Protein AF-A0A942IFZ9-F1 (afdb_monomer_lite)

Sequence (80 aa):
MKREKLTHIFKKHGVRIAYLFGSQKEAGTAFLEGVATKIDDEVDLDIGVVFKTFPEDAFKAYGELYADLSLFFEPFTVDL

Secondary structure (DSSP, 8-state):
-HHHHHHHHHHHTTEEEEEEESTTHHHHHHHHHT------SSS-EEEEEEESS--SSHHHHHHHHHHHHHHHTTTS-EE-

pLDDT: mean 94.96, std 4.54, range [72.69, 98.56]

Radius of gyration: 12.4 Å; chains: 1; bounding box: 29×26×30 Å

Structure (mmCIF, N/CA/C/O backbone):
data_AF-A0A942IFZ9-F1
#
_entry.id   AF-A0A942IFZ9-F1
#
loop_
_atom_site.group_PDB
_atom_site.id
_atom_site.type_symbol
_atom_site.label_atom_id
_atom_site.label_alt_id
_atom_site.label_comp_id
_atom_site.label_asym_id
_atom_site.label_entity_id
_atom_site.label_seq_id
_atom_site.pdbx_PDB_ins_code
_atom_site.Cartn_x
_atom_site.Cartn_y
_atom_site.Cartn_z
_atom_site.occupancy
_atom_site.B_iso_or_equiv
_atom_site.auth_seq_id
_atom_site.auth_comp_id
_atom_site.auth_asym_id
_atom_site.auth_atom_id
_atom_site.pdbx_PDB_model_num
ATOM 1 N N . MET A 1 1 ? 4.412 16.569 -4.328 1.00 72.69 1 MET A N 1
ATOM 2 C CA . MET A 1 1 ? 5.339 15.446 -4.636 1.00 72.69 1 MET A CA 1
ATOM 3 C C . MET A 1 1 ? 4.634 14.106 -4.387 1.00 72.69 1 MET A C 1
ATOM 5 O O . MET A 1 1 ? 3.740 14.075 -3.551 1.00 72.69 1 MET A O 1
ATOM 9 N N . LYS A 1 2 ? 4.963 13.007 -5.097 1.00 89.44 2 LYS A N 1
ATOM 10 C CA . LYS A 1 2 ? 4.245 11.703 -5.004 1.00 89.44 2 LYS A CA 1
ATOM 11 C C . LYS A 1 2 ? 4.013 11.228 -3.557 1.00 89.44 2 LYS A C 1
ATOM 13 O O . LYS A 1 2 ? 2.900 10.848 -3.210 1.00 89.44 2 LYS A O 1
ATOM 18 N N . ARG A 1 3 ? 5.027 11.363 -2.693 1.00 91.81 3 ARG A N 1
ATOM 19 C CA . ARG A 1 3 ? 4.952 11.017 -1.260 1.00 91.81 3 ARG A CA 1
ATOM 20 C C . ARG A 1 3 ? 3.871 11.783 -0.486 1.00 91.81 3 ARG A C 1
ATOM 22 O O . ARG A 1 3 ? 3.245 11.213 0.400 1.00 91.81 3 ARG A O 1
ATOM 29 N N . GLU A 1 4 ? 3.608 13.044 -0.821 1.00 93.88 4 GLU A N 1
ATOM 30 C CA . GLU A 1 4 ? 2.562 13.844 -0.163 1.00 93.88 4 GLU A CA 1
ATOM 31 C C . GLU A 1 4 ? 1.162 13.352 -0.542 1.00 93.88 4 GLU A C 1
ATOM 33 O O . GLU A 1 4 ? 0.310 13.200 0.331 1.00 93.88 4 GLU A O 1
ATOM 38 N N . LYS A 1 5 ? 0.945 13.043 -1.830 1.00 95.81 5 LYS A N 1
ATOM 39 C CA . LYS A 1 5 ? -0.311 12.444 -2.313 1.00 95.81 5 LYS A CA 1
ATOM 40 C C . LYS A 1 5 ? -0.562 11.094 -1.643 1.00 95.81 5 LYS A C 1
ATOM 42 O O . LYS A 1 5 ? -1.642 10.877 -1.107 1.00 95.81 5 LYS A O 1
ATOM 47 N N . LEU A 1 6 ? 0.457 10.236 -1.594 1.00 97.06 6 LEU A N 1
ATOM 48 C CA . LEU A 1 6 ? 0.361 8.937 -0.932 1.00 97.06 6 LEU A CA 1
ATOM 49 C C . LEU A 1 6 ? 0.078 9.077 0.573 1.00 97.06 6 LEU A C 1
ATOM 51 O O . LEU A 1 6 ? -0.777 8.390 1.122 1.00 97.06 6 LEU A O 1
ATOM 55 N N . THR A 1 7 ? 0.728 10.038 1.235 1.00 96.62 7 THR A N 1
ATOM 56 C CA . THR A 1 7 ? 0.455 10.357 2.645 1.00 96.62 7 THR A CA 1
ATOM 57 C C . THR A 1 7 ? -0.998 10.790 2.854 1.00 96.62 7 THR A C 1
ATOM 59 O O . THR A 1 7 ? -1.599 10.453 3.872 1.00 96.62 7 THR A O 1
ATOM 62 N N . HIS A 1 8 ? -1.578 11.536 1.910 1.00 97.75 8 HIS A N 1
ATOM 63 C CA . HIS A 1 8 ? -2.983 11.931 1.972 1.00 97.75 8 HIS A CA 1
ATOM 64 C C . HIS A 1 8 ? -3.929 10.729 1.831 1.00 97.75 8 HIS A C 1
ATOM 66 O O . HIS A 1 8 ? -4.861 10.622 2.624 1.00 97.75 8 HIS A O 1
ATOM 72 N N . ILE A 1 9 ? -3.650 9.804 0.902 1.00 98.25 9 ILE A N 1
ATOM 73 C CA . ILE A 1 9 ? -4.402 8.546 0.744 1.00 98.25 9 ILE A CA 1
ATOM 74 C C . ILE A 1 9 ? -4.387 7.755 2.058 1.00 98.25 9 ILE A C 1
ATOM 76 O O . ILE A 1 9 ? -5.439 7.454 2.614 1.00 98.25 9 ILE A O 1
ATOM 80 N N . PHE A 1 10 ? -3.208 7.502 2.631 1.00 98.06 10 PHE A N 1
ATOM 81 C CA . PHE A 1 10 ? -3.109 6.753 3.887 1.00 98.06 10 PHE A CA 1
ATOM 82 C C . PHE A 1 10 ? -3.837 7.434 5.053 1.00 98.06 10 PHE A C 1
ATOM 84 O O . PHE A 1 10 ? -4.530 6.769 5.822 1.00 98.06 10 PHE A O 1
ATOM 91 N N . LYS A 1 11 ? -3.752 8.767 5.164 1.00 97.44 11 LYS A N 1
ATOM 92 C CA . LYS A 1 11 ? -4.484 9.521 6.193 1.00 97.44 11 LYS A CA 1
ATOM 93 C C . LYS A 1 11 ? -6.000 9.439 6.015 1.00 97.44 11 LYS A C 1
ATOM 95 O O . LYS A 1 11 ? -6.693 9.282 7.017 1.00 97.44 11 LYS A O 1
ATOM 100 N N . LYS A 1 12 ? -6.503 9.530 4.777 1.00 97.56 12 LYS A N 1
ATOM 101 C CA . LYS A 1 12 ? -7.931 9.368 4.442 1.00 97.56 12 LYS A CA 1
ATOM 102 C C . LYS A 1 12 ? -8.463 8.016 4.934 1.00 97.56 12 LYS A C 1
ATOM 104 O O . LYS A 1 12 ? -9.555 7.972 5.486 1.00 97.56 12 LYS A O 1
ATOM 109 N N . HIS A 1 13 ? -7.660 6.960 4.804 1.00 97.75 13 HIS A N 1
ATOM 110 C CA . HIS A 1 13 ? -8.012 5.586 5.194 1.00 97.75 13 HIS A CA 1
ATOM 111 C C . HIS A 1 13 ? -7.659 5.216 6.642 1.00 97.75 13 HIS A C 1
ATOM 113 O O . HIS A 1 13 ? -7.814 4.070 7.047 1.00 97.75 13 HIS A O 1
ATOM 119 N N . GLY A 1 14 ? -7.163 6.154 7.455 1.00 97.50 14 GLY A N 1
ATOM 120 C CA . GLY A 1 14 ? -6.808 5.869 8.851 1.00 97.50 14 GLY A CA 1
ATOM 121 C C . GLY A 1 14 ? -5.568 4.978 9.028 1.00 97.50 14 GLY A C 1
ATOM 122 O O . GLY A 1 14 ? -5.343 4.439 10.118 1.00 97.50 14 GLY A O 1
ATOM 123 N N . VAL A 1 15 ? -4.740 4.846 7.990 1.00 98.19 15 VAL A N 1
ATOM 124 C CA . VAL A 1 15 ? -3.465 4.125 8.040 1.00 98.19 15 VAL A CA 1
ATOM 125 C C . VAL A 1 15 ? -2.443 4.951 8.825 1.00 98.19 15 VAL A C 1
ATOM 127 O O . VAL A 1 15 ? -2.218 6.135 8.566 1.00 98.19 15 VAL A O 1
ATOM 130 N N . ARG A 1 16 ? -1.824 4.319 9.825 1.00 97.50 16 ARG A N 1
ATOM 131 C CA . ARG A 1 16 ? -0.803 4.906 10.701 1.00 97.50 16 ARG A CA 1
ATOM 132 C C . ARG A 1 16 ? 0.611 4.643 10.195 1.00 97.50 16 ARG A C 1
ATOM 134 O O . ARG A 1 16 ? 1.459 5.523 10.311 1.00 97.50 16 ARG A O 1
ATOM 141 N N . ILE A 1 17 ? 0.864 3.440 9.687 1.00 97.62 17 ILE A N 1
ATOM 142 C CA . ILE A 1 17 ? 2.151 3.024 9.119 1.00 97.62 17 ILE A CA 1
ATOM 143 C C . ILE A 1 17 ? 1.858 2.305 7.807 1.00 97.62 17 ILE A C 1
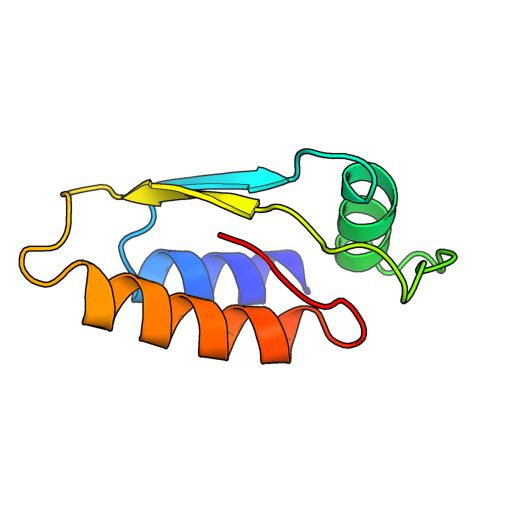ATOM 145 O O . ILE A 1 17 ? 0.928 1.505 7.753 1.00 97.62 17 ILE A O 1
ATOM 149 N N . ALA A 1 18 ? 2.658 2.580 6.783 1.00 97.56 18 ALA A N 1
ATOM 150 C CA . ALA A 1 18 ? 2.682 1.817 5.545 1.00 97.56 18 ALA A CA 1
ATOM 151 C C . ALA A 1 18 ? 4.136 1.566 5.135 1.00 97.56 18 ALA A C 1
ATOM 153 O O . ALA A 1 18 ? 4.985 2.441 5.339 1.00 97.56 18 ALA A O 1
ATOM 154 N N . TYR A 1 19 ? 4.431 0.396 4.580 1.00 97.19 19 TYR A N 1
ATOM 155 C CA . TYR A 1 19 ? 5.769 0.036 4.117 1.00 97.19 19 TYR A CA 1
ATOM 156 C C . TYR A 1 19 ? 5.696 -0.904 2.915 1.00 97.19 19 TYR A C 1
ATOM 158 O O . TYR A 1 19 ? 4.807 -1.741 2.831 1.00 97.19 19 TYR A O 1
ATOM 166 N N . LEU A 1 20 ? 6.646 -0.758 1.992 1.00 97.56 20 LEU A N 1
ATOM 167 C CA . LEU A 1 20 ? 6.807 -1.686 0.875 1.00 97.56 20 LEU A CA 1
ATOM 168 C C . LEU A 1 20 ? 7.635 -2.887 1.330 1.00 97.56 20 LEU A C 1
ATOM 170 O O . LEU A 1 20 ? 8.652 -2.717 2.013 1.00 97.56 20 LEU A O 1
ATOM 174 N N . PHE A 1 21 ? 7.224 -4.084 0.933 1.00 97.12 21 PHE A N 1
ATOM 175 C CA . PHE A 1 21 ? 7.982 -5.312 1.145 1.00 97.12 21 PHE A CA 1
ATOM 176 C C . PHE A 1 21 ? 7.894 -6.209 -0.101 1.00 97.12 21 PHE A C 1
ATOM 178 O O . PHE A 1 21 ? 7.472 -5.749 -1.155 1.00 97.12 21 PHE A O 1
ATOM 185 N N . GLY A 1 22 ? 8.418 -7.432 -0.022 1.00 95.44 22 GLY A N 1
ATOM 186 C CA . GLY A 1 22 ? 8.430 -8.346 -1.168 1.00 95.44 22 GLY A CA 1
ATOM 187 C C . GLY A 1 22 ? 9.490 -8.021 -2.224 1.00 95.44 22 GLY A C 1
ATOM 188 O O . GLY A 1 22 ? 10.471 -7.319 -1.950 1.00 95.44 22 GLY A O 1
ATOM 189 N N . SER A 1 23 ? 9.325 -8.601 -3.414 1.00 93.75 23 SER A N 1
ATOM 190 C CA . SER A 1 23 ? 10.299 -8.556 -4.518 1.00 93.75 23 SER A CA 1
ATOM 191 C C . SER A 1 23 ? 10.306 -7.230 -5.280 1.00 93.75 23 SER A C 1
ATOM 193 O O . SER A 1 23 ? 11.338 -6.867 -5.840 1.00 93.75 23 SER A O 1
ATOM 195 N N . GLN A 1 24 ? 9.190 -6.492 -5.289 1.00 94.88 24 GLN A N 1
ATOM 196 C CA . GLN A 1 24 ? 9.062 -5.215 -6.003 1.00 94.88 24 GLN A CA 1
ATOM 197 C C . GLN A 1 24 ? 9.309 -3.976 -5.120 1.00 94.88 24 GLN A C 1
ATOM 199 O O . GLN A 1 24 ? 9.170 -2.846 -5.594 1.00 94.88 24 GLN A O 1
ATOM 204 N N . LYS A 1 25 ? 9.714 -4.127 -3.849 1.00 95.44 25 LYS A N 1
ATOM 205 C CA 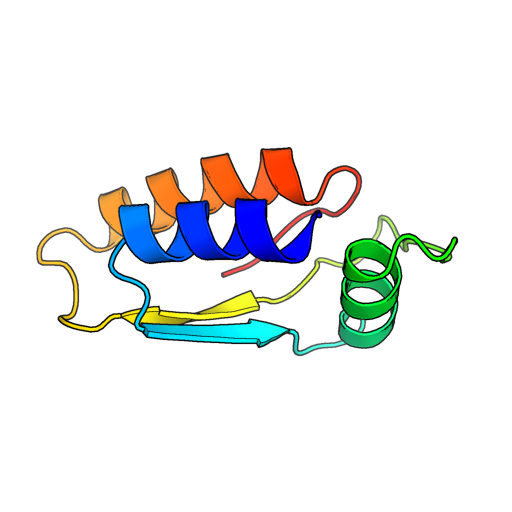. LYS A 1 25 ? 9.865 -2.987 -2.918 1.00 95.44 25 LYS A CA 1
ATOM 206 C C . LYS A 1 25 ? 10.862 -1.923 -3.398 1.00 95.44 25 LYS A C 1
ATOM 208 O O . LYS A 1 25 ? 10.620 -0.727 -3.209 1.00 95.44 25 LYS A O 1
ATOM 213 N N . GLU A 1 26 ? 11.974 -2.320 -4.023 1.00 95.50 26 GLU A N 1
ATOM 214 C CA . GLU A 1 26 ? 12.957 -1.383 -4.574 1.00 95.50 26 GLU A CA 1
ATOM 215 C C . GLU A 1 26 ? 12.364 -0.601 -5.750 1.00 95.50 26 GLU A C 1
ATOM 217 O O . GLU A 1 26 ? 12.498 0.623 -5.804 1.00 95.50 26 GLU A O 1
ATOM 222 N N . ALA A 1 27 ? 11.645 -1.284 -6.646 1.00 95.31 27 ALA A N 1
ATOM 223 C CA . ALA A 1 27 ? 10.970 -0.660 -7.780 1.00 95.31 27 ALA A CA 1
ATOM 224 C C . ALA A 1 27 ? 9.878 0.317 -7.311 1.00 95.31 27 ALA A C 1
ATOM 226 O O . ALA A 1 27 ? 9.834 1.465 -7.759 1.00 95.31 27 ALA A O 1
ATOM 227 N N . GLY A 1 28 ? 9.050 -0.077 -6.341 1.00 95.25 28 GLY A N 1
ATOM 228 C CA . GLY A 1 28 ? 8.050 0.809 -5.743 1.00 95.25 28 GLY A CA 1
ATOM 229 C C . GLY A 1 28 ? 8.680 2.030 -5.057 1.00 95.25 28 GLY A C 1
ATOM 230 O O . GLY A 1 28 ? 8.170 3.147 -5.172 1.00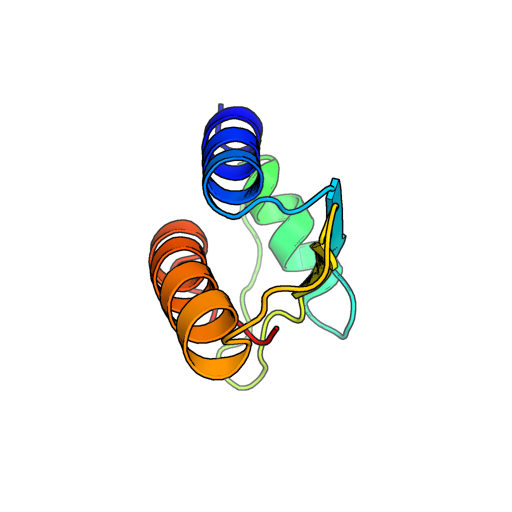 95.25 28 GLY A O 1
ATOM 231 N N . THR A 1 29 ? 9.837 1.868 -4.409 1.00 95.50 29 THR A N 1
ATOM 232 C CA . THR A 1 29 ? 10.579 2.991 -3.807 1.00 95.50 29 THR A CA 1
ATOM 233 C C . THR A 1 29 ? 11.089 3.959 -4.877 1.00 95.50 29 THR A C 1
ATOM 235 O O . THR A 1 29 ? 10.849 5.165 -4.775 1.00 95.50 29 THR A O 1
ATOM 238 N N . ALA A 1 30 ? 11.705 3.442 -5.943 1.00 94.69 30 ALA A N 1
ATOM 239 C CA . ALA A 1 30 ? 12.160 4.242 -7.080 1.00 94.69 30 ALA A CA 1
ATOM 240 C C . ALA A 1 30 ? 10.995 4.998 -7.749 1.00 94.69 30 ALA A C 1
ATOM 242 O O . ALA A 1 30 ? 11.109 6.191 -8.049 1.00 94.69 30 ALA A O 1
ATOM 243 N N . PHE A 1 31 ? 9.828 4.354 -7.883 1.00 94.62 31 PHE A N 1
ATOM 244 C CA . PHE A 1 31 ? 8.611 4.987 -8.391 1.00 94.62 31 PHE A CA 1
ATOM 245 C C . PHE A 1 31 ? 8.189 6.201 -7.554 1.00 94.62 31 PHE A C 1
ATOM 247 O O . PHE A 1 31 ? 7.825 7.239 -8.123 1.00 94.62 31 PHE A O 1
ATOM 254 N N . LEU A 1 32 ? 8.240 6.103 -6.220 1.00 94.31 32 LEU A N 1
ATOM 255 C CA . LEU A 1 32 ? 7.908 7.207 -5.308 1.00 94.31 32 LEU A CA 1
ATOM 256 C C . LEU A 1 32 ? 8.890 8.376 -5.409 1.00 94.31 32 LEU A C 1
ATOM 258 O O . LEU A 1 32 ? 8.501 9.524 -5.176 1.00 94.31 32 LEU A O 1
ATOM 262 N N . GLU A 1 33 ? 10.137 8.088 -5.763 1.00 93.44 33 GLU A N 1
ATOM 263 C CA . GLU A 1 33 ? 11.209 9.067 -5.958 1.00 93.44 33 GLU A CA 1
ATOM 264 C C . GLU A 1 33 ? 11.191 9.696 -7.357 1.00 93.44 33 GLU A C 1
ATOM 266 O O . GLU A 1 33 ? 11.868 10.692 -7.595 1.00 93.44 33 GLU A O 1
ATOM 271 N N . GLY A 1 34 ? 10.354 9.178 -8.262 1.00 91.25 34 GLY A N 1
ATOM 272 C CA . GLY A 1 34 ? 10.273 9.648 -9.646 1.00 91.25 34 GLY A CA 1
ATOM 273 C C . GLY A 1 34 ? 11.431 9.156 -10.513 1.00 91.25 34 GLY A C 1
ATOM 274 O O . GLY A 1 34 ? 11.685 9.732 -11.568 1.00 91.25 34 GLY A O 1
ATOM 275 N N . VAL A 1 35 ? 12.127 8.108 -10.072 1.00 91.31 35 VAL A N 1
ATOM 276 C CA . VAL A 1 35 ? 13.213 7.462 -10.806 1.00 91.31 35 VAL A CA 1
ATOM 277 C C . VAL A 1 35 ? 12.623 6.381 -11.709 1.00 91.31 35 VAL A C 1
ATOM 279 O O . VAL A 1 35 ? 11.712 5.653 -11.313 1.00 91.31 35 VAL A O 1
ATOM 282 N N . ALA A 1 36 ? 13.128 6.281 -12.940 1.00 81.94 36 ALA A N 1
ATOM 283 C CA . ALA A 1 36 ? 12.739 5.210 -13.849 1.00 81.94 36 ALA A CA 1
ATOM 284 C C . ALA A 1 36 ? 13.202 3.857 -13.291 1.00 81.94 36 ALA A C 1
ATOM 286 O O . ALA A 1 36 ? 14.366 3.696 -12.928 1.00 81.94 36 ALA A O 1
ATOM 287 N N . THR A 1 37 ? 12.300 2.882 -13.250 1.00 84.56 37 THR A N 1
ATOM 288 C CA . THR A 1 37 ? 12.592 1.516 -12.811 1.00 84.56 37 THR A CA 1
ATOM 289 C C . THR A 1 37 ? 11.977 0.529 -13.785 1.00 84.56 37 THR A C 1
ATOM 291 O O . THR A 1 37 ? 10.965 0.828 -14.423 1.00 84.56 37 THR A O 1
ATOM 294 N N . LYS A 1 38 ? 12.579 -0.655 -13.894 1.00 85.31 38 LYS A N 1
ATOM 295 C CA . LYS A 1 38 ? 11.912 -1.786 -14.531 1.00 85.31 38 LYS A CA 1
ATOM 296 C C . LYS A 1 38 ? 10.824 -2.273 -13.575 1.00 85.31 38 LYS A C 1
ATOM 298 O O . LYS A 1 38 ? 11.096 -2.434 -12.387 1.00 85.31 38 LYS A O 1
ATOM 303 N N . ILE A 1 39 ? 9.622 -2.444 -14.103 1.00 85.88 39 ILE A N 1
ATOM 304 C CA . ILE A 1 39 ? 8.481 -3.029 -13.404 1.00 85.88 39 ILE A CA 1
ATOM 305 C C . ILE A 1 39 ? 8.288 -4.406 -14.020 1.00 85.88 39 ILE A C 1
ATOM 307 O O . ILE A 1 39 ? 8.352 -4.539 -15.244 1.00 85.88 39 ILE A O 1
ATOM 311 N N . ASP A 1 40 ? 8.167 -5.408 -13.164 1.00 85.75 40 ASP A N 1
ATOM 312 C CA . ASP A 1 40 ? 7.846 -6.773 -13.559 1.00 85.75 40 ASP A CA 1
ATOM 313 C C . ASP A 1 40 ? 6.324 -6.931 -13.478 1.00 85.75 40 ASP A C 1
ATOM 315 O O . ASP A 1 40 ? 5.727 -6.589 -12.458 1.00 85.75 40 ASP A O 1
ATOM 319 N N . ASP A 1 41 ? 5.697 -7.334 -14.577 1.00 81.94 41 ASP A N 1
ATOM 320 C CA . ASP A 1 41 ? 4.248 -7.477 -14.712 1.00 81.94 41 ASP A CA 1
ATOM 321 C C . ASP A 1 41 ? 3.733 -8.847 -14.247 1.00 81.94 41 ASP A C 1
ATOM 323 O O . ASP A 1 41 ? 2.521 -9.045 -14.167 1.00 81.94 41 ASP A O 1
ATOM 327 N N . GLU A 1 42 ? 4.629 -9.773 -13.887 1.00 88.88 42 GLU A N 1
ATOM 328 C CA . GLU A 1 42 ? 4.276 -11.103 -13.374 1.00 88.88 42 GLU A CA 1
ATOM 329 C C . GLU A 1 42 ? 4.209 -11.172 -11.837 1.00 88.88 42 GLU A C 1
ATOM 331 O O . GLU A 1 42 ? 3.837 -12.209 -11.284 1.00 88.88 42 GLU A O 1
ATOM 336 N N . VAL A 1 43 ? 4.575 -10.095 -11.133 1.00 92.06 43 VAL A N 1
ATOM 337 C CA . VAL A 1 43 ? 4.611 -10.045 -9.661 1.00 92.06 43 VAL A CA 1
ATOM 338 C C . VAL A 1 43 ? 3.970 -8.772 -9.116 1.00 92.06 43 VAL A C 1
ATOM 340 O O . VAL A 1 43 ? 4.070 -7.705 -9.717 1.00 92.06 43 VAL A O 1
ATOM 343 N N . ASP A 1 44 ? 3.360 -8.860 -7.939 1.00 95.69 44 ASP A N 1
ATOM 344 C CA . ASP A 1 44 ? 2.675 -7.731 -7.308 1.00 95.69 44 ASP A CA 1
ATOM 345 C C . ASP A 1 44 ? 3.636 -6.826 -6.513 1.00 95.69 44 ASP A C 1
ATOM 347 O O . ASP A 1 44 ? 4.767 -7.189 -6.176 1.00 95.69 44 ASP A O 1
ATOM 351 N N . LEU A 1 45 ? 3.188 -5.604 -6.224 1.00 96.81 45 LEU A N 1
ATOM 352 C CA . LEU A 1 45 ? 3.811 -4.689 -5.275 1.00 96.81 45 LEU A CA 1
ATOM 353 C C . LEU A 1 45 ? 3.147 -4.856 -3.907 1.00 96.81 45 LEU A C 1
ATOM 355 O O . LEU A 1 45 ? 2.064 -4.315 -3.679 1.00 96.81 45 LEU A O 1
ATOM 359 N N . ASP A 1 46 ? 3.831 -5.543 -2.993 1.00 97.81 46 ASP A N 1
ATOM 360 C CA . ASP A 1 46 ? 3.329 -5.790 -1.643 1.00 97.81 46 ASP A CA 1
ATOM 361 C C . ASP A 1 46 ? 3.449 -4.551 -0.737 1.00 97.81 46 ASP A C 1
ATOM 363 O O . ASP A 1 46 ? 4.534 -3.974 -0.544 1.00 97.81 46 ASP A O 1
ATOM 367 N N . ILE A 1 47 ? 2.332 -4.153 -0.126 1.00 98.19 47 ILE A N 1
ATOM 368 C CA . ILE A 1 47 ? 2.237 -2.971 0.734 1.00 98.19 47 I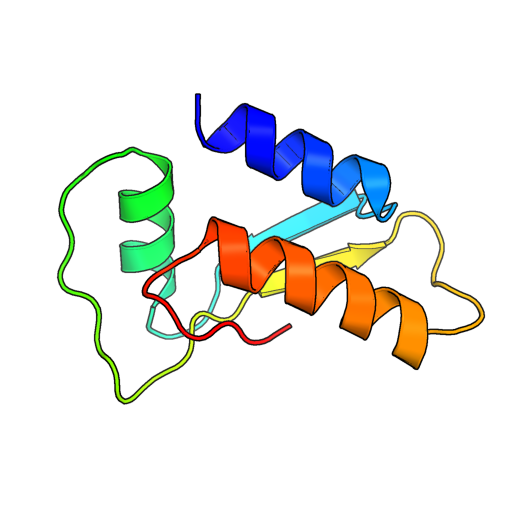LE A CA 1
ATOM 369 C C . ILE A 1 47 ? 1.667 -3.356 2.096 1.00 98.19 47 ILE A C 1
ATOM 371 O O . ILE A 1 47 ? 0.472 -3.538 2.273 1.00 98.19 47 ILE A O 1
ATOM 375 N N . GLY A 1 48 ? 2.515 -3.362 3.120 1.00 97.88 48 GLY A N 1
ATOM 376 C CA . GLY A 1 48 ? 2.079 -3.638 4.483 1.00 97.88 48 GLY A CA 1
ATOM 377 C C . GLY A 1 48 ? 1.475 -2.390 5.106 1.00 97.88 48 GLY A C 1
ATOM 378 O O . GLY A 1 48 ? 2.117 -1.335 5.119 1.00 97.88 48 GLY A O 1
ATOM 379 N N . VAL A 1 49 ? 0.271 -2.498 5.673 1.00 98.00 49 VAL A N 1
ATOM 380 C CA . VAL A 1 49 ? -0.421 -1.376 6.326 1.00 98.00 49 VAL A CA 1
ATOM 381 C C . VAL A 1 49 ? -0.787 -1.674 7.777 1.00 98.00 49 VAL A C 1
ATOM 383 O O . VAL A 1 49 ? -1.174 -2.775 8.151 1.00 98.00 49 VAL A O 1
ATOM 386 N N . VAL A 1 50 ? -0.673 -0.655 8.628 1.00 97.81 50 VAL A N 1
ATOM 387 C CA . VAL A 1 50 ? -1.107 -0.699 10.028 1.00 97.81 50 VAL A CA 1
ATOM 388 C C . VAL A 1 50 ? -2.082 0.440 10.257 1.00 97.81 50 VAL A C 1
ATOM 390 O O . VAL A 1 50 ? -1.702 1.610 10.186 1.00 97.81 50 VAL A O 1
ATOM 393 N N . PHE A 1 51 ? -3.332 0.114 10.570 1.00 97.62 51 PHE A N 1
ATOM 394 C CA . PHE A 1 51 ? -4.353 1.107 10.893 1.00 97.62 51 PHE A CA 1
ATOM 395 C C . PHE A 1 51 ? -4.150 1.692 12.292 1.00 97.62 51 PHE A C 1
ATOM 397 O O . PHE A 1 51 ? -3.675 1.025 13.212 1.00 97.62 51 PHE A O 1
ATOM 404 N N . LYS A 1 52 ? -4.530 2.961 12.475 1.00 96.06 52 LYS A N 1
ATOM 405 C CA . LYS A 1 52 ? -4.534 3.602 13.800 1.00 96.06 52 LYS A CA 1
ATOM 406 C C . LYS A 1 52 ? -5.507 2.903 14.756 1.00 96.06 52 LYS A C 1
ATOM 408 O O . LYS A 1 52 ? -5.183 2.715 15.926 1.00 96.06 52 LYS A O 1
ATOM 413 N N . THR A 1 53 ? -6.670 2.535 14.233 1.00 96.69 53 THR A N 1
ATOM 414 C CA . THR A 1 53 ? -7.699 1.714 14.870 1.00 96.69 53 THR A CA 1
ATOM 415 C C . THR A 1 53 ? -8.142 0.719 13.813 1.00 96.69 53 THR A C 1
ATOM 417 O O . THR A 1 53 ? -8.398 1.131 12.683 1.00 96.69 53 THR A O 1
ATOM 420 N N . PHE A 1 54 ? -8.173 -0.571 14.144 1.00 94.94 54 PHE A N 1
ATOM 421 C CA . PHE A 1 54 ? -8.574 -1.584 13.174 1.00 94.94 54 PHE A CA 1
ATOM 422 C C . PHE A 1 54 ? -10.025 -1.325 12.721 1.00 94.94 54 PHE A C 1
ATOM 424 O O . PHE A 1 54 ? -10.868 -1.058 13.582 1.00 94.94 54 PHE A O 1
ATOM 431 N N . PRO A 1 55 ? -10.312 -1.333 11.407 1.00 95.56 55 PRO A N 1
ATOM 432 C CA . PRO A 1 55 ? -11.643 -1.030 10.893 1.00 95.56 55 PRO A CA 1
ATOM 433 C C . PRO A 1 55 ? -12.665 -2.088 11.324 1.00 95.56 55 PRO A C 1
ATOM 435 O O . PRO A 1 55 ? -12.365 -3.280 11.332 1.00 95.56 55 PRO A O 1
ATOM 438 N N . GLU A 1 56 ? -13.884 -1.652 11.649 1.00 96.75 56 GLU A N 1
ATOM 439 C CA . GLU A 1 56 ? -14.994 -2.561 11.974 1.00 96.75 56 GLU A CA 1
ATOM 440 C C . GLU A 1 56 ? -15.401 -3.409 10.759 1.00 96.75 56 GLU A C 1
ATOM 442 O O . GLU A 1 56 ? -15.622 -4.611 10.887 1.00 96.75 56 GLU A O 1
ATOM 447 N N . ASP A 1 57 ? -15.432 -2.794 9.571 1.00 97.69 57 ASP A N 1
ATOM 448 C CA . ASP A 1 57 ? -15.611 -3.470 8.284 1.00 97.69 57 ASP A CA 1
ATOM 449 C C . ASP A 1 57 ? -14.278 -3.497 7.528 1.00 97.69 57 ASP A C 1
ATOM 451 O O . ASP A 1 57 ? -13.946 -2.600 6.745 1.00 97.69 57 ASP A O 1
ATOM 455 N N . ALA A 1 58 ? -13.483 -4.529 7.809 1.00 96.19 58 ALA A N 1
ATOM 456 C CA . ALA A 1 58 ? -12.179 -4.704 7.186 1.00 96.19 58 ALA A CA 1
ATOM 457 C C . ALA A 1 58 ? -12.283 -4.876 5.666 1.00 96.19 58 ALA A C 1
ATOM 459 O O . ALA A 1 58 ? -11.476 -4.307 4.938 1.00 96.19 58 ALA A O 1
ATOM 460 N N . PHE A 1 59 ? -13.289 -5.599 5.172 1.00 97.19 59 PHE A N 1
ATOM 461 C CA . PHE A 1 59 ? -13.410 -5.886 3.743 1.00 97.19 59 PHE A CA 1
ATOM 462 C C . PHE A 1 59 ? -13.613 -4.601 2.939 1.00 97.19 59 PHE A C 1
ATOM 464 O O . PHE A 1 59 ? -12.931 -4.366 1.941 1.00 97.19 59 PHE A O 1
ATOM 471 N N . LYS A 1 60 ? -14.499 -3.725 3.423 1.00 97.94 60 LYS A N 1
ATOM 472 C CA . LYS A 1 60 ? -14.711 -2.413 2.817 1.00 97.94 60 LYS A CA 1
ATOM 473 C C . LYS A 1 60 ? -13.477 -1.519 2.939 1.00 97.94 60 LYS A C 1
ATOM 475 O O . LYS A 1 60 ? -13.077 -0.911 1.951 1.00 97.94 60 LYS A O 1
ATOM 480 N N . ALA A 1 61 ? -12.863 -1.454 4.121 1.00 97.88 61 ALA A N 1
ATOM 481 C CA . ALA A 1 61 ? -11.709 -0.588 4.359 1.00 97.88 61 ALA A CA 1
ATOM 482 C C . ALA A 1 61 ? -10.507 -0.952 3.471 1.00 97.88 61 ALA A C 1
ATOM 484 O O . ALA A 1 61 ? -9.917 -0.073 2.844 1.00 97.88 61 ALA A O 1
ATOM 485 N N . TYR A 1 62 ? -10.170 -2.241 3.375 1.00 98.12 62 TYR A N 1
ATOM 486 C CA . TYR A 1 62 ? -9.103 -2.702 2.487 1.00 98.12 62 TYR A CA 1
ATOM 487 C C . TYR A 1 62 ? -9.476 -2.528 1.011 1.00 98.12 62 TYR A C 1
ATOM 489 O O . TYR A 1 62 ? -8.628 -2.103 0.238 1.00 98.12 62 TYR A O 1
ATOM 497 N N . GLY A 1 63 ? -10.733 -2.764 0.615 1.00 98.25 63 GLY A N 1
ATOM 498 C CA . GLY A 1 63 ? -11.173 -2.571 -0.772 1.00 98.25 63 GLY A CA 1
ATOM 499 C C . GLY A 1 63 ? -11.090 -1.115 -1.249 1.00 98.25 63 GLY A C 1
ATOM 500 O O . GLY A 1 63 ? -10.615 -0.844 -2.352 1.00 98.25 63 GLY A O 1
ATOM 501 N N . GLU A 1 64 ? -11.504 -0.157 -0.416 1.00 98.31 64 GLU A N 1
ATOM 502 C CA . GLU A 1 64 ? -11.398 1.271 -0.743 1.00 98.31 64 GLU A CA 1
ATOM 503 C C . GLU A 1 64 ? -9.935 1.748 -0.766 1.00 98.31 64 GLU A C 1
ATOM 505 O O . GLU A 1 64 ? -9.556 2.542 -1.632 1.00 98.31 64 GLU A O 1
ATOM 510 N N . LEU A 1 65 ? -9.099 1.247 0.151 1.00 98.56 65 LEU A N 1
ATOM 511 C CA . LEU A 1 65 ? -7.663 1.529 0.165 1.00 98.56 65 LEU A CA 1
ATOM 512 C C . LEU A 1 65 ? -6.967 0.946 -1.072 1.00 98.56 65 LEU A C 1
ATOM 514 O O . LEU A 1 65 ? -6.188 1.645 -1.719 1.00 98.56 65 LEU A O 1
ATOM 518 N N . TYR A 1 66 ? -7.285 -0.298 -1.429 1.00 98.38 66 TYR A N 1
ATOM 519 C CA . TYR A 1 66 ? -6.781 -0.980 -2.618 1.00 98.38 66 TYR A CA 1
ATOM 520 C C . TYR A 1 66 ? -7.070 -0.184 -3.890 1.00 98.38 66 TYR A C 1
ATOM 522 O O . TYR A 1 66 ? -6.167 0.028 -4.698 1.00 98.38 66 TYR A O 1
ATOM 530 N N . ALA A 1 67 ? -8.302 0.305 -4.054 1.00 98.25 67 ALA A N 1
ATOM 531 C CA . ALA A 1 67 ? -8.691 1.078 -5.230 1.00 98.25 67 ALA A CA 1
ATOM 532 C C . ALA A 1 67 ? -7.863 2.369 -5.375 1.00 98.25 67 ALA A C 1
ATOM 534 O O . ALA A 1 67 ? -7.340 2.654 -6.453 1.00 98.25 67 ALA A O 1
ATOM 535 N N . ASP A 1 68 ? -7.692 3.127 -4.286 1.00 98.38 68 ASP A N 1
ATOM 536 C CA . ASP A 1 68 ?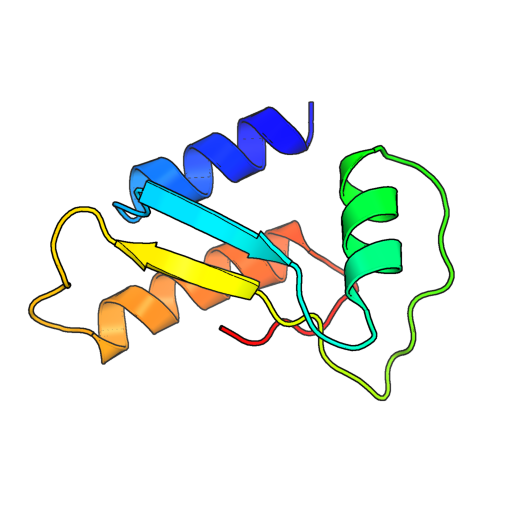 -6.888 4.354 -4.303 1.00 98.38 68 ASP A CA 1
ATOM 537 C C . ASP A 1 68 ? -5.397 4.061 -4.562 1.00 98.38 68 ASP A C 1
ATOM 539 O O . ASP A 1 68 ? -4.732 4.808 -5.285 1.00 98.38 68 ASP A O 1
ATOM 543 N N . LEU A 1 69 ? -4.856 2.985 -3.978 1.00 98.25 69 LEU A N 1
ATOM 544 C CA . LEU A 1 69 ? -3.451 2.608 -4.149 1.00 98.25 69 LEU A CA 1
ATOM 545 C C . LEU A 1 69 ? -3.157 2.057 -5.541 1.00 98.25 69 LEU A C 1
ATOM 547 O O . LEU A 1 69 ? -2.130 2.423 -6.103 1.00 98.25 69 LEU A O 1
ATOM 551 N N . SER A 1 70 ? -4.061 1.267 -6.116 1.00 97.56 70 SER A N 1
ATOM 552 C CA . SER A 1 70 ? -3.923 0.738 -7.478 1.00 97.56 70 SER A CA 1
ATOM 553 C C . SER A 1 70 ? -3.832 1.872 -8.499 1.00 97.56 70 SER A C 1
ATOM 555 O O . SER A 1 70 ? -2.930 1.889 -9.327 1.00 97.56 70 SER A O 1
ATOM 557 N N . LEU A 1 71 ? -4.691 2.890 -8.369 1.00 97.31 71 LEU A N 1
ATOM 558 C CA . LEU A 1 71 ? -4.636 4.088 -9.215 1.00 97.31 71 LEU A CA 1
ATOM 559 C C . LEU A 1 71 ? -3.353 4.901 -8.998 1.00 97.31 71 LEU A C 1
ATOM 561 O O . LEU A 1 71 ? -2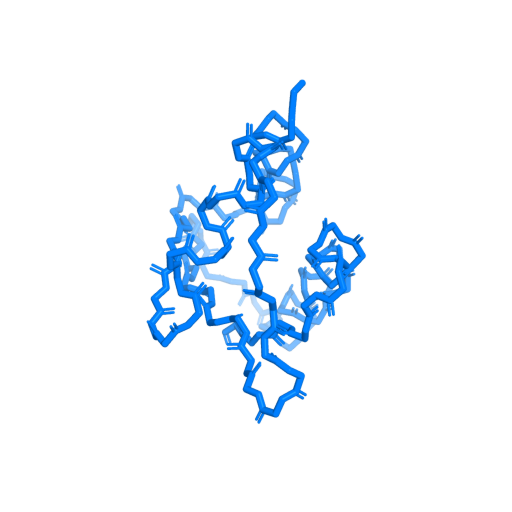.809 5.494 -9.927 1.00 97.31 71 LEU A O 1
ATOM 565 N N . PHE A 1 72 ? -2.874 4.986 -7.756 1.00 97.56 72 PHE A N 1
ATOM 566 C CA . PHE A 1 72 ? -1.673 5.754 -7.442 1.00 97.56 72 PHE A CA 1
ATOM 567 C C . PHE A 1 72 ? -0.390 5.074 -7.935 1.00 97.56 72 PHE A C 1
ATOM 569 O O . PHE A 1 72 ? 0.535 5.770 -8.364 1.00 97.56 72 PHE A O 1
ATOM 576 N N . PHE A 1 73 ? -0.321 3.747 -7.832 1.00 95.75 73 PHE A N 1
ATOM 577 C CA . PHE A 1 73 ? 0.843 2.938 -8.173 1.00 95.75 73 PHE A CA 1
ATOM 578 C C . PHE A 1 73 ? 0.816 2.408 -9.608 1.00 95.75 73 PHE A C 1
ATOM 580 O O . PHE A 1 73 ? 1.646 1.573 -9.928 1.00 95.75 73 PHE A O 1
ATOM 587 N N . GLU A 1 74 ? -0.031 2.903 -10.514 1.00 93.44 74 GLU A N 1
ATOM 588 C CA . GLU A 1 74 ? 0.076 2.503 -11.924 1.00 93.44 74 GLU A CA 1
ATOM 589 C C . GLU A 1 74 ? 1.519 2.691 -12.456 1.00 93.44 74 GLU A C 1
ATOM 591 O O . GLU A 1 74 ? 2.121 3.758 -12.253 1.00 93.44 74 GLU A O 1
ATOM 596 N N . PRO A 1 75 ? 2.106 1.682 -13.135 1.00 92.69 75 PRO A N 1
ATOM 597 C CA . PRO A 1 75 ? 1.475 0.464 -13.665 1.00 92.69 75 PRO A CA 1
ATOM 598 C C . PRO A 1 75 ? 1.636 -0.807 -12.799 1.00 92.69 75 PRO A C 1
ATOM 600 O O . PRO A 1 75 ? 1.453 -1.903 -13.316 1.00 92.69 75 PRO A O 1
ATOM 603 N N . PHE A 1 76 ? 2.022 -0.706 -11.526 1.00 95.00 76 PHE A N 1
ATOM 604 C CA . PHE A 1 76 ? 2.125 -1.876 -10.648 1.00 95.00 76 PHE A CA 1
ATOM 605 C C . PHE A 1 76 ? 0.740 -2.475 -10.359 1.00 95.00 76 PHE A C 1
ATOM 607 O O . PHE A 1 76 ? -0.207 -1.740 -10.071 1.00 95.00 76 PHE A O 1
ATOM 614 N N . THR A 1 77 ? 0.648 -3.805 -10.334 1.00 95.25 77 THR A N 1
ATOM 615 C CA . THR A 1 77 ? -0.417 -4.498 -9.595 1.00 95.25 77 THR A CA 1
ATOM 616 C C . THR A 1 77 ? -0.070 -4.439 -8.108 1.00 95.25 77 THR A C 1
ATOM 618 O O . THR A 1 77 ? 1.083 -4.641 -7.740 1.00 95.25 77 THR A O 1
ATOM 621 N N . VAL A 1 78 ? -1.025 -4.086 -7.250 1.00 96.50 78 VAL A N 1
ATOM 622 C CA . VAL A 1 78 ? -0.803 -3.894 -5.805 1.00 96.50 78 VAL A CA 1
ATOM 623 C C . VAL A 1 78 ? -1.360 -5.082 -5.023 1.00 96.50 78 VAL A C 1
ATOM 625 O O . VAL A 1 78 ? -2.414 -5.590 -5.391 1.00 96.50 78 VAL A O 1
ATOM 628 N N . ASP A 1 79 ? -0.708 -5.453 -3.918 1.00 96.69 79 ASP A N 1
ATOM 629 C CA . ASP A 1 79 ? -1.237 -6.367 -2.893 1.00 96.69 79 ASP A CA 1
ATOM 630 C C . ASP A 1 79 ? -1.111 -5.734 -1.488 1.00 96.69 79 ASP A C 1
ATOM 632 O O . ASP A 1 79 ? -0.143 -5.014 -1.220 1.00 96.69 79 ASP A O 1
ATOM 636 N N . LEU A 1 80 ? -2.107 -5.932 -0.610 1.00 94.75 80 LEU A N 1
ATOM 637 C CA . LEU A 1 80 ? -2.242 -5.268 0.709 1.00 94.75 80 LEU A CA 1
ATOM 638 C C . LEU A 1 80 ? -2.332 -6.241 1.888 1.00 94.75 80 LEU A C 1
ATOM 640 O O . LEU A 1 80 ? -3.191 -7.147 1.839 1.00 94.75 80 LEU A O 1
#

Foldseek 3Di:
DLVVLVVVLCVVLQWPDKAWDDDCRVVQVCVSVVHDDDDDAVDATEMDTDGPDQDPPNVVSVVSSLVSVPVSRPPGHHDD